Protein AF-A0A7V8YRB1-F1 (afdb_monomer)

Secondary structure (DSSP, 8-state):
----HHHHHHHHHHHHHHH-HHHHHHHHHHS-SS-GGGS--HHHHHHHHHHHHHHHHHHHHHHHHHH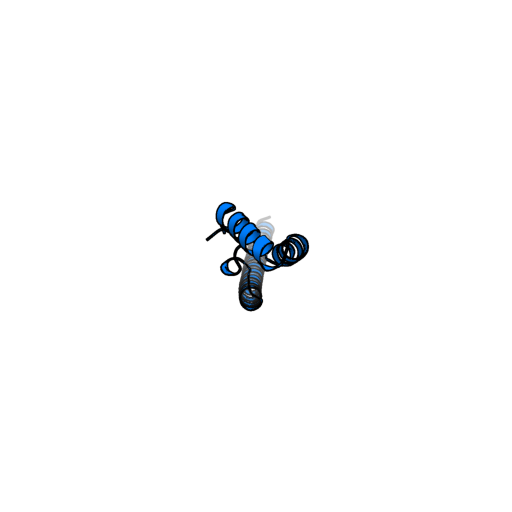HHHHHHHHHHHHHHHHT-

Sequence (85 aa):
MIIDDRVRRQMYQDLEQAIGARSAEALMAHLPPVGWADVATKRDLDALRGELRAEVANLGRTVIFTNIACMIGVGGLVLAAAQLA

Structure (mmCIF, N/CA/C/O backbone):
data_AF-A0A7V8YRB1-F1
#
_entry.id   AF-A0A7V8YRB1-F1
#
loop_
_atom_site.group_PDB
_atom_site.id
_atom_site.type_symbol
_atom_site.label_atom_id
_atom_site.label_alt_id
_atom_site.label_comp_id
_atom_site.label_asym_id
_atom_site.label_entity_id
_atom_site.label_seq_id
_atom_site.pdbx_PDB_ins_code
_atom_site.Cartn_x
_atom_site.Cartn_y
_atom_site.Cartn_z
_atom_site.occupancy
_atom_site.B_iso_or_equiv
_atom_site.auth_seq_id
_atom_site.auth_comp_id
_atom_site.auth_asym_id
_atom_site.auth_atom_id
_atom_site.pdbx_PDB_model_num
ATOM 1 N N . MET A 1 1 ? -16.274 7.587 3.796 1.00 49.00 1 MET A N 1
ATOM 2 C CA . MET A 1 1 ? -17.077 8.465 4.683 1.00 49.00 1 MET A CA 1
ATOM 3 C C . MET A 1 1 ? -16.240 8.637 5.931 1.00 49.00 1 MET A C 1
ATOM 5 O O . MET A 1 1 ? -16.147 7.686 6.691 1.00 49.00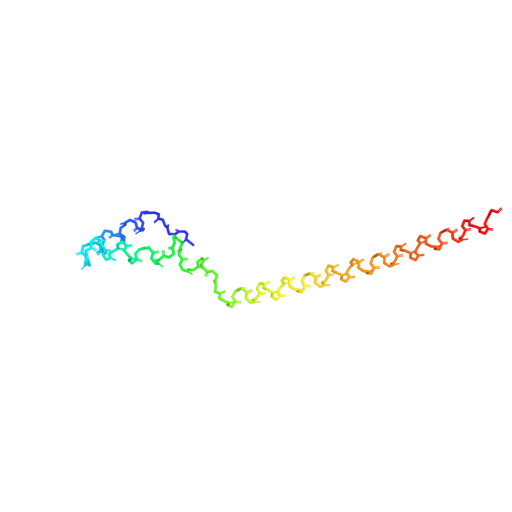 1 MET A O 1
ATOM 9 N N . ILE A 1 2 ? -15.569 9.780 6.090 1.00 56.06 2 ILE A N 1
ATOM 10 C CA . ILE A 1 2 ? -14.761 10.063 7.284 1.00 56.06 2 ILE A CA 1
ATOM 11 C C . ILE A 1 2 ? -15.720 9.991 8.475 1.00 56.06 2 ILE A C 1
ATOM 13 O O . ILE A 1 2 ? -16.765 10.642 8.438 1.00 56.06 2 ILE A O 1
ATOM 17 N N . ILE A 1 3 ? -15.443 9.152 9.477 1.00 61.56 3 ILE A N 1
ATOM 18 C CA . ILE A 1 3 ? -16.265 9.136 10.692 1.00 61.56 3 ILE A CA 1
ATOM 19 C C . ILE A 1 3 ? -16.183 10.541 11.296 1.00 61.56 3 ILE A C 1
ATOM 21 O O . ILE A 1 3 ? -15.102 10.982 11.671 1.00 61.56 3 ILE A O 1
ATOM 25 N N . ASP A 1 4 ? -17.319 11.241 11.338 1.00 74.62 4 ASP A N 1
ATOM 26 C CA . ASP A 1 4 ? -17.443 12.555 11.969 1.00 74.62 4 ASP A CA 1
ATOM 27 C C . ASP A 1 4 ? -17.024 12.433 13.443 1.00 74.62 4 ASP A C 1
ATOM 29 O O . ASP A 1 4 ? -17.479 11.529 14.154 1.00 74.62 4 ASP A O 1
ATOM 33 N N . ASP A 1 5 ? -16.176 13.347 13.917 1.00 79.94 5 ASP A N 1
ATOM 34 C CA . ASP A 1 5 ? -15.709 13.405 15.306 1.00 79.94 5 ASP A CA 1
ATOM 35 C C . ASP A 1 5 ? -16.873 13.360 16.307 1.00 79.94 5 ASP A C 1
ATOM 37 O O . ASP A 1 5 ? -16.729 12.868 17.429 1.00 79.94 5 ASP A O 1
ATOM 41 N N . ARG A 1 6 ? -18.058 13.839 15.907 1.00 83.06 6 ARG A N 1
ATOM 42 C CA . ARG A 1 6 ? -19.289 13.730 16.702 1.00 83.06 6 ARG A CA 1
ATOM 43 C C . ARG A 1 6 ? -19.715 12.284 16.951 1.00 83.06 6 ARG A C 1
ATOM 45 O O . ARG A 1 6 ? -20.053 11.950 18.083 1.00 83.06 6 ARG A O 1
ATOM 52 N N . VAL A 1 7 ? -19.682 11.436 15.925 1.00 84.44 7 VAL A N 1
ATOM 53 C CA . VAL A 1 7 ? -20.061 10.015 16.020 1.00 84.44 7 VAL A CA 1
ATOM 54 C C . VAL A 1 7 ? -19.065 9.269 16.902 1.00 84.44 7 VAL A C 1
ATOM 56 O O . VAL A 1 7 ? -19.465 8.487 17.762 1.00 84.44 7 VAL A O 1
ATOM 59 N N . ARG A 1 8 ? -17.768 9.569 16.755 1.00 85.69 8 ARG A N 1
ATOM 60 C CA . ARG A 1 8 ? -16.710 8.963 17.573 1.00 85.69 8 ARG A CA 1
ATOM 61 C C . ARG A 1 8 ? -16.856 9.312 19.057 1.00 85.69 8 ARG A C 1
ATOM 63 O O . ARG A 1 8 ? -16.689 8.440 19.907 1.00 85.69 8 ARG A O 1
ATOM 70 N N . ARG A 1 9 ? -17.206 10.567 19.370 1.00 88.06 9 ARG A N 1
ATOM 71 C CA . ARG A 1 9 ? -17.476 11.008 20.749 1.00 88.06 9 ARG A CA 1
ATOM 72 C C . ARG A 1 9 ? -18.718 10.353 21.345 1.00 88.06 9 ARG A C 1
ATOM 74 O O . ARG A 1 9 ? -18.656 9.928 22.492 1.00 88.06 9 ARG A O 1
ATOM 81 N N . GLN A 1 10 ? -19.807 10.239 20.582 1.00 91.06 10 GLN A N 1
ATOM 82 C CA . GLN A 1 10 ? -21.014 9.559 21.061 1.00 91.06 10 GLN A CA 1
ATOM 83 C C . GLN A 1 10 ? -20.725 8.087 21.381 1.00 91.06 10 GLN A C 1
ATOM 85 O O . GLN A 1 10 ? -21.052 7.611 22.459 1.00 91.06 10 GLN A O 1
ATOM 90 N N . MET A 1 11 ? -20.009 7.396 20.491 1.00 88.75 11 MET A N 1
ATOM 91 C CA . MET A 1 11 ? -19.622 6.000 20.694 1.00 88.75 11 MET A CA 1
ATOM 92 C C . MET A 1 11 ? -18.739 5.810 21.937 1.00 88.75 11 MET A C 1
ATOM 94 O O . MET A 1 11 ? -18.904 4.829 22.657 1.00 88.75 11 MET A O 1
ATOM 98 N N . TYR A 1 12 ? -17.828 6.748 22.219 1.00 90.69 12 TYR A N 1
ATOM 99 C CA . TYR A 1 12 ? -17.050 6.727 23.460 1.00 90.69 12 TYR A CA 1
ATOM 100 C C . TYR A 1 12 ? -17.949 6.843 24.700 1.00 90.69 12 TYR A C 1
ATOM 102 O O . TYR A 1 12 ? -17.775 6.065 25.630 1.00 90.69 12 TYR A O 1
ATOM 110 N N . GLN A 1 13 ? -18.923 7.761 24.700 1.00 94.62 13 GLN A N 1
ATOM 111 C CA . GLN A 1 13 ? -19.858 7.944 25.822 1.00 94.62 13 GLN A CA 1
ATOM 112 C C . GLN A 1 13 ? -20.712 6.692 26.062 1.00 94.62 13 GLN A C 1
ATOM 114 O O . GLN A 1 13 ? -20.852 6.246 27.201 1.00 94.62 13 GLN A O 1
ATOM 119 N N . ASP A 1 14 ? -21.221 6.085 24.988 1.00 94.50 14 ASP A N 1
ATOM 120 C CA . ASP A 1 14 ? -22.022 4.861 25.065 1.00 94.50 14 ASP A CA 1
ATOM 121 C C . ASP A 1 14 ? -21.185 3.684 25.612 1.00 94.50 14 ASP A C 1
ATOM 123 O O . ASP A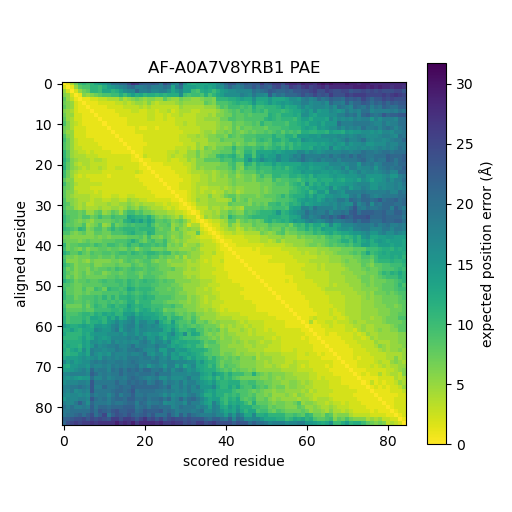 1 14 ? -21.648 2.905 26.451 1.00 94.50 14 ASP A O 1
ATOM 127 N N . LEU A 1 15 ? -19.922 3.568 25.182 1.00 94.31 15 LEU A N 1
ATOM 128 C CA . LEU A 1 15 ? -18.984 2.560 25.684 1.00 94.31 15 LEU A CA 1
ATOM 129 C C . LEU A 1 15 ? -18.599 2.811 27.146 1.00 94.31 15 LEU A C 1
ATOM 131 O O . LEU A 1 15 ? -18.567 1.874 27.940 1.00 94.31 15 LEU A O 1
ATOM 135 N N . GLU A 1 16 ? -18.330 4.056 27.528 1.00 96.19 16 GLU A N 1
ATOM 136 C CA . GLU A 1 16 ? -18.018 4.423 28.910 1.00 96.19 16 GLU A CA 1
ATOM 137 C C . GLU A 1 16 ? -19.154 4.019 29.856 1.00 96.19 16 GLU A C 1
ATOM 139 O O . GLU A 1 16 ? -18.893 3.439 30.913 1.00 96.19 16 GLU A O 1
ATOM 144 N N . GLN A 1 17 ? -20.407 4.231 29.446 1.00 96.00 17 GLN A N 1
ATOM 145 C CA . GLN A 1 17 ? -21.577 3.838 30.225 1.00 96.00 17 GLN A CA 1
ATOM 146 C C . GLN A 1 17 ? -21.731 2.311 30.351 1.00 96.00 17 GLN A C 1
ATOM 148 O O . GLN A 1 17 ? -22.190 1.830 31.387 1.00 96.00 17 GLN A O 1
ATOM 153 N N . ALA A 1 18 ? -21.348 1.542 29.326 1.00 96.31 18 ALA A N 1
ATOM 154 C CA . ALA A 1 18 ? -21.546 0.091 29.295 1.00 96.31 18 ALA A CA 1
ATOM 155 C C . ALA A 1 18 ? -20.400 -0.718 29.934 1.00 96.31 18 ALA A C 1
ATOM 157 O O . ALA A 1 18 ? -20.654 -1.723 30.598 1.00 96.31 18 ALA A O 1
ATOM 158 N N . ILE A 1 19 ? -19.143 -0.314 29.713 1.00 94.62 19 ILE A N 1
ATOM 159 C CA . ILE A 1 19 ? -17.942 -1.085 30.096 1.00 94.62 19 ILE A CA 1
ATOM 160 C C . ILE A 1 19 ? -16.964 -0.308 30.994 1.00 94.62 19 ILE A C 1
ATOM 162 O O . ILE A 1 19 ? -15.926 -0.849 31.392 1.00 94.62 19 ILE A O 1
ATOM 166 N N . GLY A 1 20 ? -17.299 0.938 31.343 1.00 94.31 20 GLY A N 1
ATOM 167 C CA . GLY A 1 20 ? -16.476 1.832 32.152 1.00 94.31 20 GLY A CA 1
ATOM 168 C C . GLY A 1 20 ? -15.393 2.554 31.344 1.00 94.31 20 GLY A C 1
ATOM 169 O O . GLY A 1 20 ? -14.881 2.040 30.347 1.00 94.31 20 GLY A O 1
ATOM 170 N N . ALA A 1 21 ? -15.000 3.739 31.820 1.00 92.19 21 ALA A N 1
ATOM 171 C CA . ALA A 1 21 ? -14.096 4.661 31.123 1.00 92.19 21 ALA A CA 1
ATOM 172 C C . ALA A 1 21 ? -12.783 4.012 30.659 1.00 92.19 21 ALA A C 1
ATOM 174 O O . ALA A 1 21 ? -12.417 4.096 29.492 1.00 92.19 21 ALA A O 1
ATOM 175 N N . ARG A 1 22 ? -12.102 3.285 31.553 1.00 93.50 22 ARG A N 1
ATOM 176 C CA . ARG A 1 22 ? -10.799 2.671 31.251 1.00 93.50 22 ARG A CA 1
ATOM 177 C C . ARG A 1 22 ? -10.885 1.597 30.159 1.00 93.50 22 ARG A C 1
ATOM 179 O O . ARG A 1 22 ? -9.975 1.477 29.342 1.00 93.50 22 ARG A O 1
ATOM 186 N N . SER A 1 23 ? -11.960 0.810 30.142 1.00 92.44 23 SER A N 1
ATOM 187 C CA . SER A 1 23 ? -12.168 -0.223 29.119 1.00 92.44 23 SER A CA 1
ATOM 188 C C . SER A 1 23 ? -12.584 0.399 27.783 1.00 92.44 23 SER A C 1
ATOM 190 O O . SER A 1 23 ? -12.121 -0.042 26.731 1.00 92.44 23 SER A O 1
ATOM 192 N N . ALA A 1 24 ? -13.419 1.442 27.824 1.00 93.88 24 ALA A N 1
ATOM 193 C CA . ALA A 1 24 ? -13.837 2.202 26.649 1.00 93.88 24 ALA A CA 1
ATOM 194 C C . ALA A 1 24 ? -12.650 2.895 25.967 1.00 93.88 24 ALA A C 1
ATOM 196 O O . ALA A 1 24 ? -12.494 2.792 24.751 1.00 93.88 24 ALA A O 1
ATOM 197 N N . GLU A 1 25 ? -11.772 3.529 26.746 1.00 91.94 25 GLU A N 1
ATOM 198 C CA . GLU A 1 25 ? -10.546 4.160 26.258 1.00 91.94 25 GLU A CA 1
ATOM 199 C C . GLU A 1 25 ? -9.615 3.143 25.582 1.00 91.94 25 GLU A C 1
ATOM 201 O O . GLU A 1 25 ? -9.178 3.361 24.451 1.00 91.94 25 GLU A O 1
ATOM 206 N N . ALA A 1 26 ? -9.384 1.990 26.220 1.00 92.19 26 ALA A N 1
ATOM 207 C CA . ALA A 1 26 ? -8.559 0.927 25.648 1.00 92.19 26 ALA A CA 1
ATOM 208 C C . ALA A 1 26 ? -9.124 0.399 24.316 1.00 92.19 26 ALA A C 1
ATOM 210 O O . ALA A 1 26 ? -8.379 0.225 23.352 1.00 92.19 26 ALA A O 1
ATOM 211 N N . LEU A 1 27 ? -10.440 0.183 24.222 1.00 90.06 27 LEU A N 1
ATOM 212 C CA . LEU A 1 27 ? -11.078 -0.270 22.982 1.00 90.06 27 LEU A CA 1
ATOM 213 C C . LEU A 1 27 ? -10.995 0.793 21.876 1.00 90.06 27 LEU A C 1
ATOM 215 O O . LEU A 1 27 ? -10.655 0.480 20.734 1.00 90.06 27 LEU A O 1
ATOM 219 N N . MET A 1 28 ? -11.265 2.054 22.218 1.00 89.75 28 MET A N 1
ATOM 220 C CA . MET A 1 28 ? -11.200 3.179 21.282 1.00 89.75 28 MET A CA 1
ATOM 221 C C . MET A 1 28 ? -9.786 3.443 20.761 1.00 89.75 28 MET A C 1
ATOM 223 O O . MET A 1 28 ? -9.650 3.909 19.628 1.00 89.75 28 MET A O 1
ATOM 227 N N . ALA A 1 29 ? -8.750 3.097 21.532 1.00 88.25 29 ALA A N 1
ATOM 228 C CA . ALA A 1 29 ? -7.353 3.163 21.103 1.00 88.25 29 ALA A CA 1
ATOM 229 C C . ALA A 1 29 ? -6.984 2.101 20.047 1.00 88.25 29 ALA A C 1
ATOM 231 O O . ALA A 1 29 ? -6.094 2.333 19.230 1.00 88.25 29 ALA A O 1
ATOM 232 N N . HIS A 1 30 ? -7.663 0.950 20.031 1.00 88.25 30 HIS A N 1
ATOM 233 C CA . HIS A 1 30 ? -7.454 -0.097 19.020 1.00 88.25 30 HIS A CA 1
ATOM 234 C C . HIS A 1 30 ? -8.260 0.121 17.736 1.00 88.25 30 HIS A C 1
ATOM 236 O O . HIS A 1 30 ? -7.953 -0.472 16.700 1.00 88.25 30 HIS A O 1
ATOM 242 N N . LEU A 1 31 ? -9.298 0.954 17.794 1.00 85.06 31 LEU A N 1
ATOM 243 C CA . LEU A 1 31 ? -10.118 1.289 16.641 1.00 85.06 31 LEU A CA 1
ATOM 244 C C . LEU A 1 31 ? -9.402 2.339 15.782 1.00 85.06 31 LEU A C 1
ATOM 246 O O . LEU A 1 31 ? -9.004 3.384 16.306 1.00 85.06 31 LEU A O 1
ATOM 250 N N . PRO A 1 32 ? -9.277 2.129 14.460 1.00 82.50 32 PRO A N 1
ATOM 251 C CA . PRO A 1 32 ? -8.650 3.107 13.586 1.00 82.50 32 PRO A CA 1
ATOM 252 C C . PRO A 1 32 ? -9.340 4.478 13.719 1.00 82.50 32 PRO A C 1
ATOM 254 O O . PRO A 1 32 ? -10.551 4.549 13.961 1.00 82.50 32 PRO A O 1
ATOM 257 N N . PRO A 1 33 ? -8.589 5.591 13.613 1.00 76.12 33 PRO A N 1
ATOM 258 C CA . PRO A 1 33 ? -9.152 6.943 13.670 1.00 76.12 33 PRO A CA 1
ATOM 259 C C . PRO A 1 33 ? -10.112 7.205 12.499 1.00 76.12 33 PRO A C 1
ATOM 261 O O . PRO A 1 33 ? -11.062 7.971 12.631 1.00 76.12 33 PRO A O 1
ATOM 264 N N . VAL A 1 34 ? -9.887 6.502 11.387 1.00 73.62 34 VAL A N 1
ATOM 265 C CA . VAL A 1 34 ? -10.718 6.475 10.181 1.00 73.62 34 VAL A CA 1
ATOM 266 C C . VAL A 1 34 ? -11.645 5.259 10.183 1.00 73.62 34 VAL A C 1
ATOM 268 O O . VAL A 1 34 ? -11.425 4.301 10.926 1.00 73.62 34 VAL A O 1
ATOM 271 N N . GLY A 1 35 ? -12.694 5.277 9.359 1.00 73.50 35 GLY A N 1
ATOM 272 C CA . GLY A 1 35 ? -13.568 4.115 9.223 1.00 73.50 35 GLY A CA 1
ATOM 273 C C . GLY A 1 35 ? -12.809 2.915 8.651 1.00 73.50 35 GLY A C 1
ATOM 274 O O . GLY A 1 35 ? -11.898 3.076 7.845 1.00 73.50 35 GLY A O 1
ATOM 275 N N . TRP A 1 36 ? -13.209 1.693 9.012 1.00 78.31 36 TRP A N 1
ATOM 276 C CA . TRP A 1 36 ? -12.597 0.467 8.474 1.00 78.31 36 TRP A CA 1
ATOM 277 C C . TRP A 1 36 ? -12.694 0.347 6.947 1.00 78.31 36 TRP A C 1
ATOM 279 O O . TRP A 1 36 ? -11.861 -0.316 6.343 1.00 78.31 36 TRP A O 1
ATOM 289 N N . ALA A 1 37 ? -13.670 1.013 6.325 1.00 75.38 37 ALA A N 1
ATOM 290 C CA . ALA A 1 37 ? -13.781 1.105 4.870 1.00 75.38 37 ALA A CA 1
ATOM 291 C C . ALA A 1 37 ? -12.632 1.900 4.224 1.00 75.38 37 ALA A C 1
ATOM 293 O O . ALA A 1 37 ? -12.324 1.681 3.058 1.00 75.38 37 ALA A O 1
ATOM 294 N N . ASP A 1 38 ? -12.008 2.809 4.974 1.00 79.88 38 ASP A N 1
ATOM 295 C CA . ASP A 1 38 ? -10.894 3.631 4.502 1.00 79.88 38 ASP A CA 1
ATOM 296 C C . ASP A 1 38 ? -9.529 2.961 4.789 1.00 79.88 38 ASP A C 1
ATOM 298 O O . ASP A 1 38 ? -8.487 3.450 4.354 1.00 79.88 38 ASP A O 1
ATOM 302 N N . VAL A 1 39 ? -9.506 1.835 5.517 1.00 84.94 39 VAL A N 1
ATOM 303 C CA . VAL A 1 39 ? -8.285 1.064 5.788 1.00 84.94 39 VAL A CA 1
ATOM 304 C C . VAL A 1 39 ? -8.050 0.082 4.643 1.00 84.94 39 VAL A C 1
ATOM 306 O O . VAL A 1 39 ? -8.822 -0.857 4.455 1.00 84.94 39 VAL A O 1
ATOM 309 N N . ALA A 1 40 ? -6.954 0.271 3.904 1.00 89.00 40 ALA A N 1
ATOM 310 C CA . ALA A 1 40 ? -6.581 -0.625 2.813 1.00 89.00 40 ALA A CA 1
ATOM 311 C C . ALA A 1 40 ? -6.398 -2.065 3.314 1.00 89.00 40 ALA A C 1
ATOM 313 O O . ALA A 1 40 ? -5.681 -2.328 4.287 1.00 89.00 40 ALA A O 1
ATOM 314 N N . THR A 1 41 ? -7.025 -3.016 2.627 1.00 91.69 41 THR A N 1
ATOM 315 C CA . THR A 1 41 ? -6.849 -4.437 2.916 1.00 91.69 41 THR A CA 1
ATOM 316 C C . THR A 1 41 ? -5.550 -4.956 2.299 1.00 91.69 41 THR A C 1
ATOM 318 O O . THR A 1 41 ? -4.969 -4.352 1.396 1.00 91.69 41 THR A O 1
ATOM 321 N N . LYS A 1 42 ? -5.097 -6.139 2.735 1.00 93.69 42 LYS A N 1
ATOM 322 C CA . LYS A 1 42 ? -3.940 -6.812 2.113 1.00 93.69 42 LYS A CA 1
ATOM 323 C C . LYS A 1 42 ? -4.130 -7.011 0.608 1.00 93.69 42 LYS A C 1
ATOM 325 O O . LYS A 1 42 ? -3.185 -6.835 -0.148 1.00 93.69 42 LYS A O 1
ATOM 330 N N . ARG A 1 43 ? -5.356 -7.331 0.181 1.00 92.75 43 ARG A N 1
ATOM 331 C CA . ARG A 1 43 ? -5.691 -7.531 -1.231 1.00 92.75 43 ARG A CA 1
ATOM 332 C C . ARG A 1 43 ? -5.557 -6.236 -2.031 1.00 92.75 43 ARG A C 1
ATOM 334 O O . ARG A 1 43 ? -5.044 -6.284 -3.144 1.00 92.75 43 ARG A O 1
ATOM 341 N N . ASP A 1 44 ? -5.972 -5.109 -1.459 1.00 93.75 44 ASP A N 1
ATOM 342 C CA . ASP A 1 44 ? -5.836 -3.795 -2.100 1.00 93.75 44 ASP A CA 1
ATOM 343 C C . ASP A 1 44 ? -4.357 -3.424 -2.261 1.00 93.75 44 ASP A C 1
ATOM 345 O O . ASP A 1 44 ? -3.939 -2.948 -3.313 1.00 93.75 44 ASP A O 1
ATOM 349 N N . LEU A 1 45 ? -3.537 -3.726 -1.248 1.00 95.75 45 LEU A N 1
ATOM 350 C CA . LEU A 1 45 ? -2.088 -3.524 -1.311 1.00 95.75 45 LEU A CA 1
ATOM 351 C C . LEU A 1 45 ? -1.409 -4.441 -2.335 1.00 95.75 45 LEU A C 1
ATOM 353 O O . LEU A 1 45 ? -0.507 -3.997 -3.042 1.00 95.75 45 LEU A O 1
ATOM 357 N N . ASP A 1 46 ? -1.826 -5.704 -2.433 1.00 97.12 46 ASP A N 1
ATOM 358 C CA . ASP A 1 46 ? -1.288 -6.644 -3.420 1.00 97.12 46 ASP A 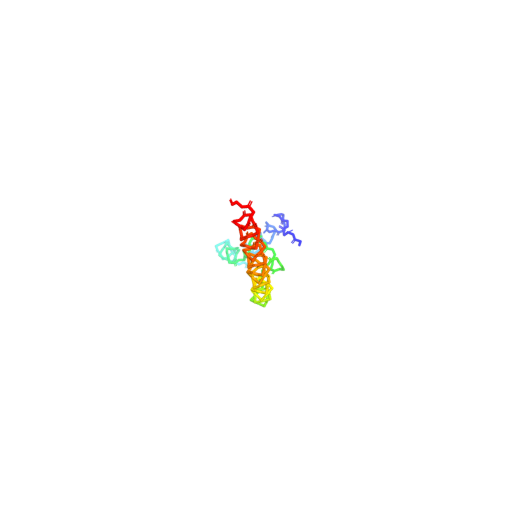CA 1
ATOM 359 C C . ASP A 1 46 ? -1.647 -6.224 -4.852 1.00 97.12 46 ASP A C 1
ATOM 361 O O . ASP A 1 46 ? -0.792 -6.285 -5.740 1.00 97.12 46 ASP A O 1
ATOM 365 N N . ALA A 1 47 ? -2.874 -5.740 -5.067 1.00 96.25 47 ALA A N 1
ATOM 366 C CA . ALA A 1 47 ? -3.300 -5.167 -6.341 1.00 96.25 47 ALA A CA 1
ATOM 367 C C . ALA A 1 47 ? -2.458 -3.931 -6.699 1.00 96.25 47 ALA A C 1
ATOM 369 O O . ALA A 1 47 ? -1.820 -3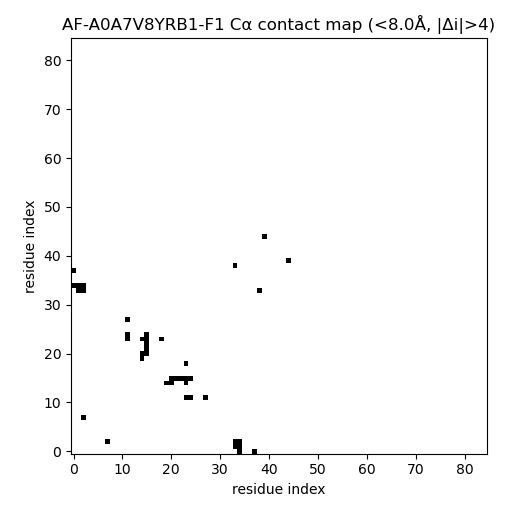.911 -7.753 1.00 96.25 47 ALA A O 1
ATOM 370 N N . LEU A 1 48 ? -2.341 -2.972 -5.774 1.00 96.94 48 LEU A N 1
ATOM 371 C CA . LEU A 1 48 ? -1.536 -1.762 -5.957 1.00 96.94 48 LEU A CA 1
ATOM 372 C C . LEU A 1 48 ? -0.059 -2.086 -6.230 1.00 96.94 48 LEU A C 1
ATOM 374 O O . LEU A 1 48 ? 0.583 -1.477 -7.085 1.00 96.94 48 LEU A O 1
ATOM 378 N N . ARG A 1 49 ? 0.497 -3.087 -5.538 1.00 97.44 49 ARG A N 1
ATOM 379 C CA . ARG A 1 49 ? 1.862 -3.574 -5.773 1.00 97.44 49 ARG A CA 1
ATOM 380 C C . ARG A 1 49 ? 2.024 -4.149 -7.179 1.00 97.44 49 ARG A C 1
ATOM 382 O O . ARG A 1 49 ? 3.084 -3.969 -7.783 1.00 97.44 49 ARG A O 1
ATOM 389 N N . GLY A 1 50 ? 1.025 -4.877 -7.671 1.00 97.56 50 GLY A N 1
ATOM 390 C CA . GLY A 1 50 ? 1.005 -5.421 -9.027 1.00 97.56 50 GLY A CA 1
ATOM 391 C C . GLY A 1 50 ? 1.003 -4.317 -10.082 1.00 97.56 50 GLY A C 1
ATOM 392 O O . GLY A 1 50 ? 1.855 -4.326 -10.972 1.00 97.56 50 GLY A O 1
ATOM 393 N N . GLU A 1 51 ? 0.110 -3.340 -9.929 1.00 97.56 51 GLU A N 1
ATOM 394 C CA . GLU A 1 51 ? -0.009 -2.174 -10.813 1.00 97.56 51 GLU A CA 1
ATOM 395 C C . GLU A 1 51 ? 1.292 -1.367 -10.856 1.00 97.56 51 GLU A C 1
ATOM 397 O O . GLU A 1 51 ? 1.854 -1.153 -11.931 1.00 97.56 51 GLU A O 1
ATOM 402 N N . LEU A 1 52 ? 1.855 -1.038 -9.689 1.00 97.44 52 LEU A N 1
ATOM 403 C CA . LEU A 1 52 ? 3.102 -0.282 -9.599 1.00 97.44 52 LEU A CA 1
ATOM 404 C C . LEU A 1 52 ? 4.274 -1.013 -10.270 1.00 97.44 52 LEU A C 1
ATOM 406 O O . LEU A 1 52 ? 5.089 -0.403 -10.960 1.00 97.44 52 LEU A O 1
ATOM 410 N N . ARG A 1 53 ? 4.374 -2.337 -10.096 1.00 97.56 53 ARG A N 1
ATOM 411 C CA . ARG A 1 53 ? 5.416 -3.141 -10.758 1.00 97.56 53 ARG A CA 1
ATOM 412 C C . ARG A 1 53 ? 5.270 -3.124 -12.274 1.00 97.56 53 ARG A C 1
ATOM 414 O O . ARG A 1 53 ? 6.283 -3.048 -12.969 1.00 97.56 53 ARG A O 1
ATOM 421 N N . ALA A 1 54 ? 4.041 -3.211 -12.775 1.00 97.06 54 ALA A N 1
ATOM 422 C CA . ALA A 1 54 ? 3.770 -3.154 -14.204 1.00 97.06 54 ALA A CA 1
ATOM 423 C C . ALA A 1 54 ? 4.133 -1.780 -14.784 1.00 97.06 54 ALA A C 1
ATOM 425 O O . ALA A 1 54 ? 4.796 -1.711 -15.820 1.00 97.06 54 ALA A O 1
ATOM 426 N N . GLU A 1 55 ? 3.777 -0.700 -14.088 1.00 97.25 55 GLU A N 1
ATOM 427 C CA . GLU A 1 55 ? 4.094 0.663 -14.507 1.00 97.25 55 GLU A CA 1
ATOM 428 C C . GLU A 1 55 ? 5.608 0.909 -14.526 1.00 97.25 55 GLU A C 1
ATOM 430 O O . GLU A 1 55 ? 6.151 1.306 -15.556 1.00 97.25 55 GLU A O 1
ATOM 435 N N . VAL A 1 56 ? 6.328 0.548 -13.458 1.00 97.19 56 VAL A N 1
ATOM 436 C CA . VAL A 1 56 ? 7.799 0.648 -13.407 1.00 97.19 56 VAL A CA 1
ATOM 437 C C . VAL A 1 56 ? 8.460 -0.152 -14.534 1.00 97.19 56 VAL A C 1
ATOM 439 O O . VAL A 1 56 ? 9.389 0.339 -15.180 1.00 97.19 56 VAL A O 1
ATOM 442 N N . ALA A 1 57 ? 7.980 -1.367 -14.814 1.00 96.31 57 ALA A N 1
ATOM 443 C CA . ALA A 1 57 ? 8.498 -2.174 -15.917 1.00 96.31 57 ALA A CA 1
ATOM 444 C C . ALA A 1 57 ? 8.250 -1.512 -17.285 1.00 96.31 57 ALA A C 1
ATOM 446 O O . ALA A 1 57 ? 9.119 -1.553 -18.161 1.00 96.31 57 ALA A O 1
ATOM 447 N N . ASN A 1 58 ? 7.089 -0.877 -17.468 1.00 96.06 58 ASN A N 1
ATOM 448 C CA . ASN A 1 58 ? 6.743 -0.174 -18.699 1.00 96.06 58 ASN A CA 1
ATOM 449 C C . ASN A 1 58 ? 7.586 1.096 -18.903 1.00 96.06 58 ASN A C 1
ATOM 451 O O . ASN A 1 58 ? 8.099 1.328 -20.003 1.00 96.06 58 ASN A O 1
ATOM 455 N N . LEU A 1 59 ? 7.799 1.882 -17.841 1.00 95.62 59 LEU A N 1
ATOM 456 C CA . LEU A 1 59 ? 8.716 3.024 -17.867 1.00 95.62 59 LEU A CA 1
ATOM 457 C C . LEU A 1 59 ? 10.135 2.570 -18.217 1.00 95.62 59 LEU A C 1
ATOM 459 O O . LEU A 1 59 ? 10.741 3.121 -19.134 1.00 95.62 59 LEU A O 1
ATOM 463 N N . GLY A 1 60 ? 10.644 1.530 -17.548 1.00 95.12 60 GLY A N 1
ATOM 464 C CA . GLY A 1 60 ? 11.976 0.987 -17.820 1.00 95.12 60 GLY A CA 1
ATOM 465 C C . GLY A 1 60 ? 12.141 0.568 -19.281 1.00 95.12 60 GLY A C 1
ATOM 466 O O . GLY A 1 60 ? 13.114 0.945 -19.932 1.00 95.12 60 GLY A O 1
ATOM 467 N N . ARG A 1 61 ? 11.146 -0.133 -19.838 1.00 96.06 61 ARG A N 1
ATOM 468 C CA . ARG A 1 61 ? 11.127 -0.518 -21.254 1.00 96.06 61 ARG A CA 1
ATOM 469 C C . ARG A 1 61 ? 11.182 0.700 -22.180 1.00 96.06 61 ARG A C 1
ATOM 471 O O . ARG A 1 61 ? 11.975 0.720 -23.118 1.00 96.06 61 ARG A O 1
ATOM 478 N N . THR A 1 62 ? 10.367 1.713 -21.903 1.00 95.25 62 THR A N 1
ATOM 479 C CA . THR A 1 62 ? 10.288 2.937 -22.713 1.00 95.25 62 THR A CA 1
ATOM 480 C C . THR A 1 62 ? 11.604 3.712 -22.685 1.00 95.25 62 THR A C 1
ATOM 482 O O . THR A 1 62 ? 12.100 4.124 -23.736 1.00 95.25 62 THR A O 1
ATOM 485 N N . VAL A 1 63 ? 12.212 3.856 -21.503 1.00 95.62 63 VAL A N 1
ATOM 486 C CA . VAL A 1 63 ? 13.504 4.532 -21.322 1.00 95.62 63 VAL A CA 1
ATOM 487 C C . VAL A 1 63 ? 14.611 3.795 -22.067 1.00 95.62 63 VAL A C 1
ATOM 489 O O . VAL A 1 63 ? 15.366 4.435 -22.792 1.00 95.62 63 VAL A O 1
ATOM 492 N N . ILE A 1 64 ? 14.684 2.465 -21.949 1.00 96.31 64 ILE A N 1
ATOM 493 C CA . ILE A 1 64 ? 15.702 1.657 -22.638 1.00 96.31 64 ILE A CA 1
ATOM 494 C C . ILE A 1 64 ? 15.584 1.818 -24.156 1.00 96.31 64 ILE A C 1
ATOM 496 O O . ILE A 1 64 ? 16.574 2.139 -24.812 1.00 96.31 64 ILE A O 1
ATOM 500 N N . PHE A 1 65 ? 14.386 1.649 -24.724 1.00 95.50 65 PHE A N 1
ATOM 501 C CA . PHE A 1 65 ? 14.207 1.760 -26.173 1.00 95.50 65 PHE A CA 1
ATOM 502 C C . PHE A 1 65 ? 14.493 3.166 -26.693 1.00 95.50 65 PHE A C 1
ATOM 504 O O . PHE A 1 65 ? 15.204 3.313 -27.686 1.00 95.50 65 PHE A O 1
ATOM 511 N N . THR A 1 66 ? 13.992 4.194 -26.009 1.00 94.50 66 THR A N 1
ATOM 512 C CA . THR A 1 66 ? 14.229 5.588 -26.408 1.00 94.50 66 THR A CA 1
ATOM 513 C C . THR A 1 66 ? 15.711 5.934 -26.316 1.00 94.50 66 THR A C 1
ATOM 515 O O . THR A 1 66 ? 16.260 6.540 -27.232 1.00 94.50 66 THR A O 1
ATOM 518 N N . ASN A 1 67 ? 16.389 5.508 -25.248 1.00 95.69 67 ASN A N 1
ATOM 519 C CA . ASN A 1 67 ? 17.814 5.759 -25.070 1.00 95.69 67 ASN A CA 1
ATOM 520 C C . ASN A 1 67 ? 18.652 5.094 -26.174 1.00 95.69 67 ASN A C 1
ATOM 522 O O . ASN A 1 67 ? 19.467 5.770 -26.799 1.00 95.69 67 ASN A O 1
ATOM 526 N N . ILE A 1 68 ? 18.402 3.813 -26.472 1.00 96.12 68 ILE A N 1
ATOM 527 C CA . ILE A 1 68 ? 19.101 3.089 -27.543 1.00 96.12 68 ILE A CA 1
ATOM 528 C C . ILE A 1 68 ? 18.840 3.745 -28.905 1.00 96.12 68 ILE A C 1
ATOM 530 O O . ILE A 1 68 ? 19.782 3.973 -29.662 1.00 96.12 68 ILE A O 1
ATOM 534 N N . ALA A 1 69 ? 17.588 4.098 -29.209 1.00 94.19 69 ALA A N 1
ATOM 535 C CA . ALA A 1 69 ? 17.236 4.763 -30.462 1.00 94.19 69 ALA A CA 1
ATOM 536 C C . ALA A 1 69 ? 17.963 6.111 -30.622 1.00 94.19 69 ALA A C 1
ATOM 538 O O . ALA A 1 69 ? 18.539 6.377 -31.679 1.00 94.19 69 ALA A O 1
ATOM 539 N N . CYS A 1 70 ? 18.010 6.927 -29.563 1.00 95.06 70 CYS A N 1
ATOM 540 C CA . CYS A 1 70 ? 18.757 8.186 -29.558 1.00 95.06 70 CYS A CA 1
ATOM 541 C C . CYS A 1 70 ? 20.262 7.964 -29.762 1.00 95.06 70 CYS A C 1
ATOM 543 O O . CYS A 1 70 ? 20.873 8.676 -30.555 1.00 95.06 70 CYS A O 1
ATOM 545 N N . MET A 1 71 ? 20.862 6.972 -29.094 1.00 94.31 71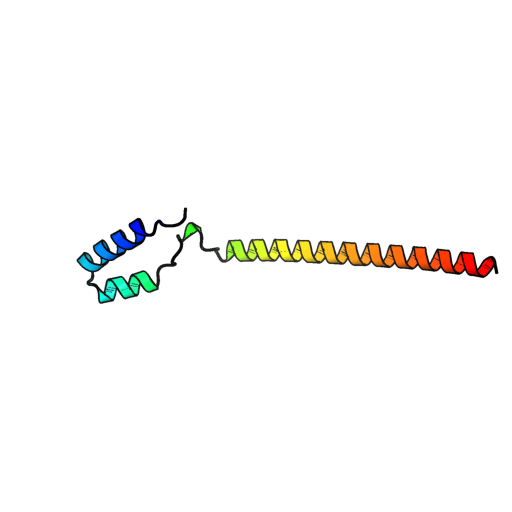 MET A N 1
ATOM 546 C CA . MET A 1 71 ? 22.288 6.655 -29.248 1.00 94.31 71 MET A CA 1
ATOM 547 C C . MET A 1 71 ? 22.638 6.234 -30.680 1.00 94.31 71 MET A C 1
ATOM 549 O O . MET A 1 71 ? 23.637 6.704 -31.224 1.00 94.31 71 MET A O 1
ATOM 553 N N . ILE A 1 72 ? 21.802 5.408 -31.319 1.00 95.88 72 ILE A N 1
ATOM 554 C CA . ILE A 1 72 ? 21.988 5.009 -32.724 1.00 95.88 72 ILE A CA 1
ATOM 555 C C . ILE A 1 72 ? 21.899 6.233 -33.647 1.00 95.88 72 ILE A C 1
ATOM 557 O O . ILE A 1 72 ? 22.758 6.414 -34.510 1.00 95.88 72 ILE A O 1
ATOM 561 N N . GLY A 1 73 ? 20.896 7.095 -33.449 1.00 93.75 73 GLY A N 1
ATOM 562 C CA . GLY A 1 73 ? 20.711 8.302 -34.258 1.00 93.75 73 GLY A CA 1
ATOM 563 C C . GLY A 1 73 ? 21.877 9.288 -34.138 1.00 93.75 73 GLY A C 1
ATOM 564 O O . GLY A 1 73 ? 22.421 9.728 -35.150 1.00 93.75 73 GLY A O 1
ATOM 565 N N . VAL A 1 74 ? 22.307 9.590 -32.909 1.00 94.19 74 VAL A N 1
ATOM 566 C CA . VAL A 1 74 ? 23.460 10.470 -32.655 1.00 94.19 74 VAL A CA 1
ATOM 567 C C . VAL A 1 74 ? 24.739 9.872 -33.244 1.00 94.19 74 VAL A C 1
ATOM 569 O O . VAL A 1 74 ? 25.481 10.581 -33.919 1.00 94.19 74 VAL A O 1
ATOM 572 N N . GLY A 1 75 ? 24.978 8.570 -33.061 1.00 93.19 75 GLY A N 1
ATOM 573 C CA . GLY A 1 75 ? 26.138 7.888 -33.640 1.00 93.19 75 GLY A CA 1
ATOM 574 C C . GLY A 1 75 ? 26.174 7.966 -35.169 1.00 93.19 75 GLY A C 1
ATOM 575 O O . GLY A 1 75 ? 27.216 8.273 -35.747 1.00 93.19 75 GLY A O 1
ATOM 576 N N . GLY A 1 76 ? 25.029 7.763 -35.829 1.00 93.12 76 GLY A N 1
ATOM 577 C CA . GLY A 1 76 ? 24.909 7.905 -37.282 1.00 93.12 76 GLY A CA 1
ATOM 578 C C . GLY A 1 76 ? 25.214 9.323 -37.775 1.00 93.12 76 GLY A C 1
ATOM 579 O O . GLY A 1 76 ? 25.942 9.490 -38.753 1.00 93.12 76 GLY A O 1
ATOM 580 N N . LEU A 1 77 ? 24.722 10.348 -37.070 1.00 94.38 77 LEU A N 1
ATOM 581 C CA . LEU A 1 77 ? 25.004 11.751 -37.395 1.00 94.38 77 LEU A CA 1
ATOM 582 C C . LEU A 1 77 ? 26.494 12.090 -37.260 1.00 94.38 77 LEU A C 1
ATOM 584 O O . LEU A 1 77 ? 27.051 12.755 -38.131 1.00 94.38 77 LEU A O 1
ATOM 588 N N . VAL A 1 78 ? 27.151 11.605 -36.202 1.00 94.94 78 VAL A N 1
ATOM 589 C CA . VAL A 1 78 ? 28.591 11.815 -35.986 1.00 94.94 78 VAL A CA 1
ATOM 590 C C . VAL A 1 78 ? 29.417 11.178 -37.106 1.00 94.94 78 VAL A C 1
ATOM 592 O O . VAL A 1 78 ? 30.327 11.815 -37.632 1.00 94.94 78 VAL A O 1
ATOM 595 N N . LEU A 1 79 ? 29.084 9.948 -37.513 1.00 94.69 79 LEU A N 1
ATOM 596 C CA . LEU A 1 79 ? 29.780 9.265 -38.608 1.00 94.69 79 LEU A CA 1
ATOM 597 C C . LEU A 1 79 ? 29.605 9.984 -39.950 1.00 94.69 79 LEU A C 1
ATOM 599 O O . LEU A 1 79 ? 30.569 10.112 -40.702 1.00 94.69 79 LEU A O 1
ATOM 603 N N . ALA A 1 80 ? 28.400 10.478 -40.243 1.00 94.00 80 ALA A N 1
ATOM 604 C CA . ALA A 1 80 ? 28.143 11.245 -41.459 1.00 94.00 80 ALA A CA 1
ATOM 605 C C . ALA A 1 80 ? 28.951 12.553 -41.488 1.00 94.00 80 ALA A C 1
ATOM 607 O O . ALA A 1 80 ? 29.539 12.885 -42.514 1.00 94.00 80 ALA A O 1
ATOM 608 N N . ALA A 1 81 ? 29.033 13.261 -40.356 1.00 92.44 81 ALA A N 1
ATOM 609 C CA . ALA A 1 81 ? 29.836 14.476 -40.237 1.00 92.44 81 ALA A CA 1
ATOM 610 C C . ALA A 1 81 ? 31.339 14.209 -40.433 1.00 92.44 81 ALA A C 1
ATOM 612 O O . ALA A 1 81 ? 32.018 15.007 -41.070 1.00 92.44 81 ALA A O 1
ATOM 613 N N . ALA A 1 82 ? 31.850 13.076 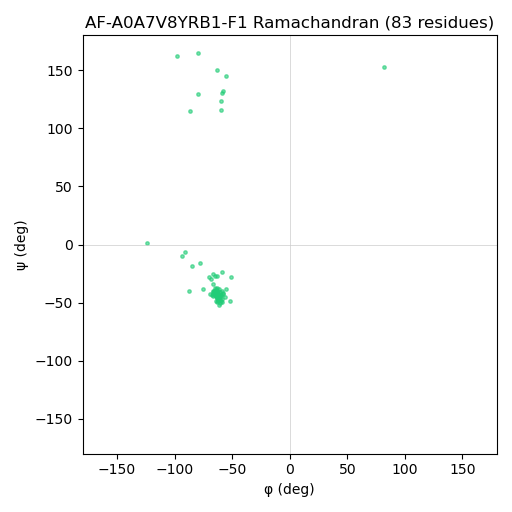-39.940 1.00 92.19 82 ALA A N 1
ATOM 614 C CA . ALA A 1 82 ? 33.256 12.703 -40.090 1.00 92.19 82 ALA A CA 1
ATOM 615 C C . ALA A 1 82 ? 33.661 12.373 -41.540 1.00 92.19 82 ALA A C 1
ATOM 617 O O . ALA A 1 82 ? 34.811 12.580 -41.898 1.00 92.19 82 ALA A O 1
ATOM 618 N N . GLN A 1 83 ? 32.740 11.873 -42.374 1.00 92.00 83 GLN A N 1
ATOM 619 C CA . GLN A 1 83 ? 32.993 11.594 -43.800 1.00 92.00 83 GLN A CA 1
ATOM 620 C C . GLN A 1 83 ? 32.980 12.859 -44.680 1.00 92.00 83 GLN A C 1
ATOM 622 O O . GLN A 1 83 ? 33.399 12.810 -45.833 1.00 92.00 83 GLN A O 1
ATOM 627 N N . LEU A 1 84 ? 32.448 13.972 -44.164 1.00 88.00 84 LEU A N 1
ATOM 628 C CA . LEU A 1 84 ? 32.357 15.262 -44.858 1.00 88.00 84 LEU A CA 1
ATOM 629 C C . LEU A 1 84 ? 33.546 16.198 -44.564 1.00 88.00 84 LEU A C 1
ATOM 631 O O . LEU A 1 84 ? 33.639 17.249 -45.199 1.00 88.00 84 LEU A O 1
ATOM 635 N N . ALA A 1 85 ? 34.399 15.848 -43.596 1.00 79.69 85 ALA A N 1
ATOM 636 C CA . ALA A 1 85 ? 35.584 16.602 -43.178 1.00 79.69 85 ALA A CA 1
ATOM 637 C C . ALA A 1 85 ? 36.857 16.043 -43.827 1.00 79.69 85 ALA A C 1
ATOM 639 O O . ALA A 1 85 ? 37.743 16.866 -44.152 1.00 79.69 85 ALA A O 1
#

Nearest PDB structures (foldseek):
  6nvy-assembly2_C  TM=7.165E-01  e=1.835E+00  Bacillus thermotolerans
  8brs-assembly1_A  TM=7.227E-01  e=2.270E+00  Bacillus sp. FJAT-27231
  6nvw-assembly1_A  TM=7.050E-01  e=2.115E+00  Priestia megaterium
  4pel-as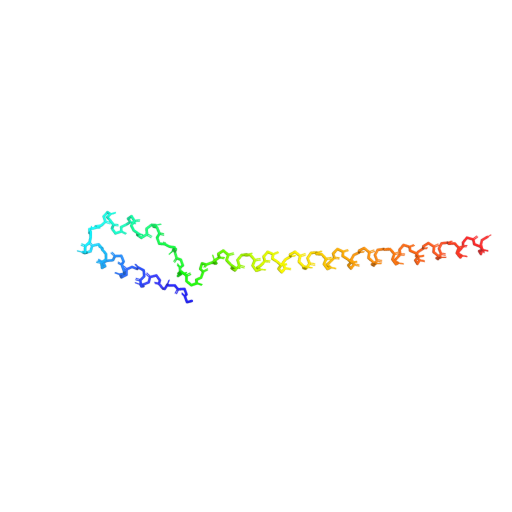sembly4_G  TM=6.924E-01  e=1.835E+00  Kluyvera cryocrescens
  8brt-assembly1_A  TM=7.176E-01  e=2.437E+00  Bacillus sp. FJAT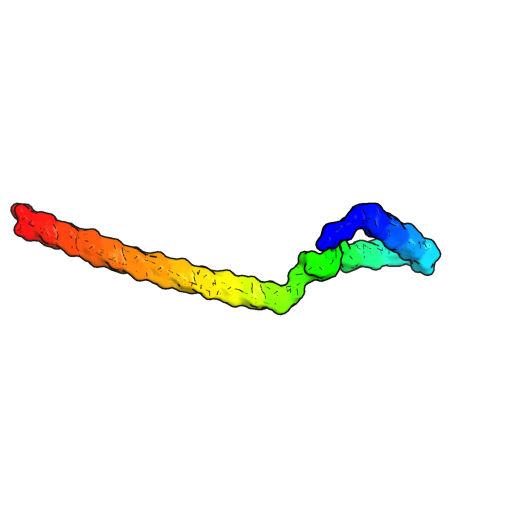-27231

Foldseek 3Di:
DFPPVVNLVVQLVVCCVVPNNVVSVVVSVPADNGDPVPDDDPVNVVVVVVVVVVVVVVVVVVCVVVVVVVVVVVVVVVVVVVVVD

pLDDT: mean 90.19, std 9.1, range [49.0, 97.56]

Solvent-accessible surface area (backbone atoms only — not comparable to full-atom values): 4908 Å² total; per-residue (Å²): 122,78,60,50,69,66,59,57,51,50,53,46,53,57,34,25,74,74,64,35,58,73,52,28,52,56,54,57,71,72,46,68,89,54,38,74,88,77,52,83,49,73,65,54,53,54,50,50,53,50,52,52,51,53,51,53,52,50,52,52,51,52,52,51,53,52,52,52,52,50,52,53,52,52,52,52,52,52,53,56,55,62,76,74,108

Mean predicted aligned error: 9.2 Å

Radius of gyration: 29.49 Å; Cα contacts (8 Å, |Δi|>4): 21; chains: 1; bounding box: 58×24×77 Å